Protein AF-A0A7X8K183-F1 (afdb_monomer_lite)

pLDDT: mean 85.62, std 15.06, range [33.28, 98.25]

Sequence (118 aa):
MAFSSNRIFYNRFGPGIIGTLVPFWEEILKTGLAWLLKGSIVGSHGVFGAVEFLWDLFQPGKGHLKPALAGFLSHLLLGILTQWIYQITGLLPGAILAAGIVHACWNWLMLSRGEQYS

Secondary structure (DSSP, 8-state):
--HHHHHHHHHHHHHHIIIIIHHHHHHHHHHHHHHHTT--HHHHHHHHHHHHHHHHHT-TTT--HHHHHHHHHHHHHHHHHHHHHHHHH--HHHHHHHHHHHHHHHHHHHHHHHGGG-

Foldseek 3Di:
DQLVVLVVVCVVPNPVCSLAVVLLVVLCCLLVVCVVVVHQSLVSLLVVLVVSLVVQQPPPPRHDNVVSVVSNVLSSVLSVQLVVCCVVPVDNVVSSVVSSVVSSVVSVVSVVVVVVVD

Radius of gyration: 14.11 Å; chains: 1; bounding box: 36×26×38 Å

Structure (mmCIF, N/CA/C/O backbone):
data_AF-A0A7X8K183-F1
#
_entry.id   AF-A0A7X8K183-F1
#
loop_
_atom_site.group_PDB
_atom_site.id
_atom_site.type_symbol
_atom_site.label_atom_id
_atom_site.label_alt_id
_atom_site.label_comp_id
_atom_site.label_asym_id
_atom_site.label_entity_id
_atom_site.label_seq_id
_atom_site.pdbx_PDB_ins_code
_atom_site.Cartn_x
_atom_site.Cartn_y
_atom_site.Cartn_z
_atom_site.occupancy
_atom_site.B_iso_or_equiv
_atom_site.auth_seq_id
_atom_site.auth_comp_id
_atom_site.auth_asym_id
_atom_site.auth_atom_id
_atom_site.pdbx_PDB_model_num
ATOM 1 N N . MET A 1 1 ? 2.754 -1.920 -5.423 1.00 57.53 1 MET A N 1
ATOM 2 C CA . MET A 1 1 ? 4.067 -1.757 -6.091 1.00 57.53 1 MET A CA 1
ATOM 3 C C . MET A 1 1 ? 4.369 -2.921 -7.034 1.00 57.53 1 MET A C 1
ATOM 5 O O . MET A 1 1 ? 5.069 -3.862 -6.663 1.00 57.53 1 MET A O 1
ATOM 9 N N . ALA A 1 2 ? 3.948 -2.798 -8.285 1.00 55.59 2 ALA A N 1
ATOM 10 C CA . ALA A 1 2 ? 4.543 -3.546 -9.382 1.00 55.59 2 ALA A CA 1
ATOM 11 C C . ALA A 1 2 ? 5.542 -2.629 -10.094 1.00 55.59 2 ALA A C 1
ATOM 13 O O . ALA A 1 2 ? 5.156 -1.622 -10.700 1.00 55.59 2 ALA A O 1
ATOM 14 N N . PHE A 1 3 ? 6.831 -2.960 -10.009 1.00 56.56 3 PHE A N 1
ATOM 15 C CA . PHE A 1 3 ? 7.927 -2.218 -10.644 1.00 56.56 3 PHE A CA 1
ATOM 16 C C . PHE A 1 3 ? 7.679 -2.066 -12.153 1.00 56.56 3 PHE A C 1
ATOM 18 O O . PHE A 1 3 ? 7.919 -1.023 -12.766 1.00 56.56 3 PHE A O 1
ATOM 25 N N . SER A 1 4 ? 7.100 -3.108 -12.735 1.00 47.31 4 SER A N 1
ATOM 26 C CA . SER A 1 4 ? 6.800 -3.232 -14.150 1.00 47.31 4 SER A CA 1
ATOM 27 C C . SER A 1 4 ? 5.510 -2.527 -14.566 1.00 47.31 4 SER A C 1
ATOM 29 O O . SER A 1 4 ? 5.465 -1.890 -15.623 1.00 47.31 4 SER A O 1
ATOM 31 N N . SER A 1 5 ? 4.464 -2.602 -13.740 1.00 50.47 5 SER A N 1
ATOM 32 C CA . SER A 1 5 ? 3.189 -1.920 -14.003 1.00 50.47 5 SER A CA 1
ATOM 33 C C . SER A 1 5 ? 3.345 -0.413 -13.868 1.00 50.47 5 SER A C 1
ATOM 35 O O . SER A 1 5 ? 2.880 0.326 -14.738 1.00 50.47 5 SER A O 1
ATOM 37 N N . ASN A 1 6 ? 4.099 0.043 -12.862 1.00 60.94 6 ASN A N 1
ATOM 38 C CA . ASN A 1 6 ? 4.433 1.451 -12.695 1.00 60.94 6 ASN A CA 1
ATOM 39 C C . ASN A 1 6 ? 5.050 2.036 -13.962 1.00 60.94 6 ASN A C 1
ATOM 41 O O . ASN A 1 6 ? 4.680 3.139 -14.320 1.00 60.94 6 ASN A O 1
ATOM 45 N N . ARG A 1 7 ? 5.898 1.307 -14.701 1.00 60.19 7 ARG A N 1
ATOM 46 C CA . ARG A 1 7 ? 6.489 1.802 -15.958 1.00 60.19 7 ARG A CA 1
ATOM 47 C C . ARG A 1 7 ? 5.473 1.965 -17.095 1.00 60.19 7 ARG A C 1
ATOM 49 O O . ARG A 1 7 ? 5.540 2.945 -17.834 1.00 60.19 7 ARG A O 1
ATOM 56 N N . ILE A 1 8 ? 4.536 1.027 -17.246 1.00 61.38 8 ILE A N 1
ATOM 57 C CA . ILE A 1 8 ? 3.478 1.114 -18.271 1.00 61.38 8 ILE A CA 1
ATOM 58 C C . ILE A 1 8 ? 2.555 2.298 -17.967 1.00 61.38 8 ILE A C 1
ATOM 60 O O . ILE A 1 8 ? 2.226 3.082 -18.857 1.00 61.38 8 ILE A O 1
ATOM 64 N N . PHE A 1 9 ? 2.172 2.453 -16.700 1.00 60.69 9 PHE A N 1
ATOM 65 C CA . PHE A 1 9 ? 1.302 3.538 -16.264 1.00 60.69 9 PHE A CA 1
ATOM 66 C C . PHE A 1 9 ? 2.034 4.891 -16.159 1.00 60.69 9 PHE A C 1
ATOM 68 O O . PHE A 1 9 ? 1.417 5.920 -16.428 1.00 60.69 9 PHE A O 1
ATOM 75 N N . TYR A 1 10 ? 3.344 4.911 -15.889 1.00 64.31 10 TYR A N 1
ATOM 76 C CA . TYR A 1 10 ? 4.193 6.113 -15.869 1.00 64.31 10 TYR A CA 1
ATOM 77 C C . TYR A 1 10 ? 4.136 6.848 -17.206 1.00 64.31 10 TYR A C 1
ATOM 79 O O . TYR A 1 10 ? 3.886 8.049 -17.236 1.00 64.31 10 TYR A O 1
ATOM 87 N N . ASN A 1 11 ? 4.257 6.117 -18.317 1.00 64.94 11 ASN A N 1
ATOM 88 C CA . ASN A 1 11 ? 4.211 6.702 -19.660 1.00 64.94 11 ASN A CA 1
ATOM 89 C C . ASN A 1 11 ? 2.837 7.289 -20.024 1.00 64.94 11 ASN A C 1
ATOM 91 O O . ASN A 1 11 ? 2.739 8.060 -20.975 1.00 64.94 11 ASN A O 1
ATOM 95 N N . ARG A 1 12 ? 1.774 6.914 -19.301 1.00 70.44 12 ARG A N 1
ATOM 96 C CA . ARG A 1 12 ? 0.393 7.312 -19.606 1.00 70.44 12 ARG A CA 1
ATOM 97 C C . ARG A 1 12 ? -0.177 8.355 -18.644 1.00 70.44 12 ARG A C 1
ATOM 99 O O . ARG A 1 12 ? -0.985 9.171 -19.068 1.00 70.44 12 ARG A O 1
ATOM 106 N N . PHE A 1 13 ? 0.226 8.324 -17.376 1.00 73.75 13 PHE A N 1
ATOM 107 C CA . PHE A 1 13 ? -0.339 9.156 -16.305 1.00 73.75 13 PHE A CA 1
ATOM 108 C C . PHE A 1 13 ? 0.703 10.040 -15.600 1.00 73.75 13 PHE A C 1
ATOM 110 O O . PHE A 1 13 ? 0.338 10.911 -14.814 1.00 73.75 13 PHE A O 1
ATOM 117 N N . GLY A 1 14 ? 1.991 9.859 -15.900 1.00 75.88 14 GLY A N 1
ATOM 118 C CA . GLY A 1 14 ? 3.082 10.661 -15.359 1.00 75.88 14 GLY A CA 1
ATOM 119 C C . GLY A 1 14 ? 3.486 10.302 -13.918 1.00 75.88 14 GLY A C 1
ATOM 120 O O . GLY A 1 14 ? 2.708 9.710 -13.163 1.00 75.88 14 GLY A O 1
ATOM 121 N N . PRO A 1 15 ? 4.708 10.681 -13.502 1.00 74.00 15 PRO A N 1
ATOM 122 C CA . PRO A 1 15 ? 5.294 10.302 -12.212 1.00 74.00 15 PRO A CA 1
ATOM 123 C C . PRO A 1 15 ? 4.464 10.734 -11.000 1.00 74.00 15 PRO A C 1
ATOM 125 O O . PRO A 1 15 ? 4.376 9.989 -10.031 1.00 74.00 15 PRO A O 1
ATOM 128 N N . GLY A 1 16 ? 3.822 11.907 -11.050 1.00 75.88 16 GLY A N 1
ATOM 129 C CA . GLY A 1 16 ? 3.051 12.438 -9.921 1.00 75.88 16 GLY A CA 1
ATOM 130 C C . GLY A 1 16 ? 1.825 11.592 -9.557 1.00 75.88 16 GLY A C 1
ATOM 131 O O . GLY A 1 16 ? 1.555 11.366 -8.378 1.00 75.88 16 GLY A O 1
ATOM 132 N N . ILE A 1 17 ? 1.103 11.081 -10.560 1.00 79.12 17 ILE A N 1
ATOM 133 C CA . ILE A 1 17 ? -0.085 10.242 -10.339 1.00 79.12 17 ILE A CA 1
ATOM 134 C C . ILE A 1 17 ? 0.333 8.864 -9.824 1.00 79.12 17 ILE A C 1
ATOM 136 O O . ILE A 1 17 ? -0.258 8.364 -8.867 1.00 79.12 17 ILE A O 1
ATOM 140 N N . ILE A 1 18 ? 1.374 8.276 -10.420 1.00 78.75 18 ILE A N 1
ATOM 141 C CA . ILE A 1 18 ? 1.877 6.953 -10.031 1.00 78.75 18 ILE A CA 1
ATOM 142 C C . ILE A 1 18 ? 2.510 6.989 -8.643 1.00 78.75 18 ILE A C 1
ATOM 144 O O . ILE A 1 18 ? 2.233 6.123 -7.823 1.00 78.75 18 ILE A O 1
ATOM 148 N N . GLY A 1 19 ? 3.322 8.001 -8.346 1.00 79.62 19 GLY A N 1
ATOM 149 C CA . GLY A 1 19 ? 3.993 8.141 -7.057 1.00 79.62 19 GLY A CA 1
ATOM 150 C C . GLY A 1 19 ? 3.036 8.399 -5.893 1.00 79.62 19 GLY A C 1
ATOM 151 O O . GLY A 1 19 ? 3.325 7.979 -4.777 1.00 79.62 19 GLY A O 1
ATOM 152 N N . THR A 1 20 ? 1.894 9.048 -6.146 1.00 81.75 20 THR A N 1
ATOM 153 C CA . THR A 1 20 ? 1.026 9.552 -5.073 1.00 81.75 20 THR A CA 1
ATOM 154 C C . THR A 1 20 ? -0.380 8.961 -5.111 1.00 81.75 20 THR A C 1
ATOM 156 O O . THR A 1 20 ? -0.780 8.306 -4.157 1.00 81.75 20 THR A O 1
ATOM 159 N N . LEU A 1 21 ? -1.148 9.157 -6.187 1.00 86.94 21 LEU A N 1
ATOM 160 C CA . LEU A 1 21 ? -2.579 8.812 -6.207 1.00 86.94 21 LE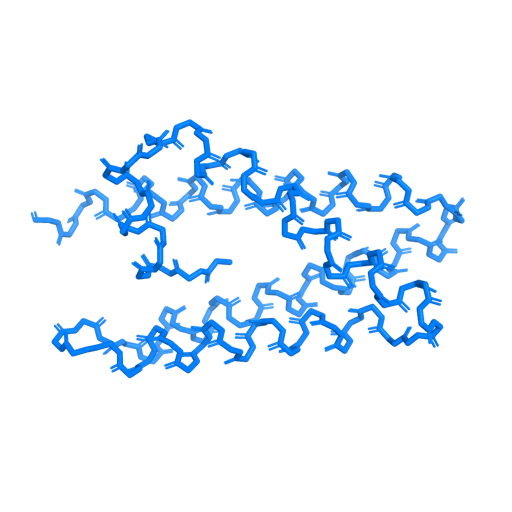U A CA 1
ATOM 161 C C . LEU A 1 21 ? -2.843 7.308 -6.323 1.00 86.94 21 LEU A C 1
ATOM 163 O O . LEU A 1 21 ? -3.768 6.805 -5.687 1.00 86.94 21 LEU A O 1
ATOM 167 N N . VAL A 1 22 ? -2.048 6.590 -7.121 1.00 87.75 22 VAL A N 1
ATOM 168 C CA . VAL A 1 22 ? -2.202 5.136 -7.300 1.00 87.75 22 VAL A CA 1
ATOM 169 C C . VAL A 1 22 ? -2.050 4.377 -5.973 1.00 87.75 22 VAL A C 1
ATOM 171 O O . VAL A 1 22 ? -2.959 3.610 -5.657 1.00 87.75 22 VAL A O 1
ATOM 174 N N . PRO A 1 23 ? -1.013 4.632 -5.146 1.00 90.38 23 PRO A N 1
ATOM 175 C CA . PRO A 1 23 ? -0.885 4.034 -3.819 1.00 90.38 23 PRO A CA 1
ATOM 176 C C . PRO A 1 23 ? -2.133 4.182 -2.943 1.00 90.38 23 PRO A C 1
ATOM 178 O O . PRO A 1 23 ? -2.575 3.205 -2.350 1.00 90.38 23 PRO A O 1
ATOM 181 N N . PHE A 1 24 ? -2.766 5.360 -2.899 1.00 92.62 24 PHE A N 1
ATOM 182 C CA . PHE A 1 24 ? -3.988 5.538 -2.103 1.00 92.62 24 PHE A CA 1
ATOM 183 C C . PHE A 1 24 ? -5.154 4.696 -2.618 1.00 92.62 24 PHE A C 1
ATOM 185 O O . PHE A 1 24 ? -5.839 4.057 -1.821 1.00 92.62 24 PHE A O 1
ATOM 192 N N . TRP A 1 25 ? -5.372 4.656 -3.934 1.00 93.12 25 TRP A N 1
ATOM 193 C CA . TRP A 1 25 ? -6.408 3.802 -4.523 1.00 93.12 25 TRP A CA 1
ATOM 194 C C . TRP A 1 25 ? -6.167 2.326 -4.232 1.00 93.12 25 TRP A C 1
ATOM 196 O O . TRP A 1 25 ? -7.088 1.591 -3.880 1.00 93.12 25 TRP A O 1
ATOM 206 N N . GLU A 1 26 ? -4.915 1.909 -4.335 1.00 93.31 26 GLU A N 1
ATOM 207 C CA . GLU A 1 26 ? -4.468 0.575 -3.991 1.00 93.31 26 GLU A CA 1
ATOM 208 C C . GLU A 1 26 ? -4.770 0.215 -2.527 1.00 93.31 26 GLU A C 1
ATOM 210 O O . GLU A 1 26 ? -5.288 -0.870 -2.264 1.00 93.31 26 GLU A O 1
ATOM 215 N N . GLU A 1 27 ? -4.481 1.104 -1.575 1.00 96.25 27 GLU A N 1
ATOM 216 C CA . GLU A 1 27 ? -4.760 0.871 -0.151 1.00 96.25 27 GLU A CA 1
ATOM 217 C C . GLU A 1 27 ? -6.262 0.869 0.163 1.00 96.25 27 GLU A C 1
ATOM 219 O O . GLU A 1 27 ? -6.728 0.028 0.939 1.00 96.25 27 GLU A O 1
ATOM 224 N N . ILE A 1 28 ? -7.037 1.749 -0.484 1.00 96.69 28 ILE A N 1
ATOM 225 C CA . ILE A 1 28 ? -8.503 1.771 -0.389 1.00 96.69 28 ILE A CA 1
ATOM 226 C C . ILE A 1 28 ? -9.086 0.439 -0.862 1.00 96.69 28 ILE A C 1
ATOM 228 O O . ILE A 1 28 ? -9.943 -0.121 -0.183 1.00 96.69 28 ILE A O 1
ATOM 232 N N . LEU A 1 29 ? -8.628 -0.089 -2.000 1.00 95.94 29 LEU A N 1
ATOM 233 C CA . LEU A 1 29 ? -9.136 -1.351 -2.538 1.00 95.94 29 LEU A CA 1
ATOM 234 C C . LEU A 1 29 ? -8.761 -2.533 -1.643 1.00 95.94 29 LEU A C 1
ATOM 236 O O . LEU A 1 29 ? -9.645 -3.290 -1.247 1.00 95.94 29 LEU A O 1
ATOM 240 N N . LYS A 1 30 ? -7.484 -2.677 -1.268 1.00 95.31 30 LYS A N 1
ATOM 241 C CA . LYS A 1 30 ? -7.025 -3.792 -0.422 1.00 95.31 30 LYS A CA 1
ATOM 242 C C . LYS A 1 30 ? -7.755 -3.817 0.917 1.00 95.31 30 LYS A C 1
ATOM 244 O O . LYS A 1 30 ? -8.318 -4.846 1.302 1.00 95.31 30 LYS A O 1
ATOM 249 N N . THR A 1 31 ? -7.759 -2.677 1.602 1.00 96.62 31 THR A N 1
ATOM 250 C CA . THR A 1 31 ? -8.296 -2.545 2.958 1.00 96.62 31 THR A CA 1
ATOM 251 C C . THR A 1 31 ? -9.816 -2.502 2.946 1.00 96.62 31 THR A C 1
ATOM 253 O O . THR A 1 31 ? -10.458 -3.186 3.739 1.00 96.62 31 THR A O 1
ATOM 256 N N . GLY A 1 32 ? -10.406 -1.733 2.030 1.00 95.19 32 GLY A N 1
ATOM 257 C CA . GLY A 1 32 ? -11.851 -1.579 1.907 1.00 95.19 32 GLY A CA 1
ATOM 258 C C . GLY A 1 32 ? -12.543 -2.884 1.532 1.00 95.19 32 GLY A C 1
ATOM 259 O O . GLY A 1 32 ? -13.535 -3.234 2.166 1.00 95.19 32 GLY A O 1
ATOM 260 N N . LEU A 1 33 ? -11.998 -3.652 0.578 1.00 93.94 33 LEU A N 1
ATOM 261 C CA . LEU A 1 33 ? -12.543 -4.969 0.230 1.00 93.94 33 LEU A CA 1
ATOM 262 C C . LEU A 1 33 ? -12.404 -5.959 1.388 1.00 93.94 33 LEU A C 1
ATOM 264 O O . LEU A 1 33 ? -13.366 -6.657 1.703 1.00 93.94 33 LEU A O 1
ATOM 268 N N . ALA A 1 34 ? -11.243 -5.994 2.053 1.00 96.75 34 ALA A N 1
ATOM 269 C CA . ALA A 1 34 ? -11.046 -6.849 3.222 1.00 96.75 34 ALA A CA 1
ATOM 270 C C . ALA A 1 34 ? -12.057 -6.522 4.326 1.00 96.75 34 ALA A C 1
ATOM 272 O O . ALA A 1 34 ? -12.711 -7.418 4.850 1.00 96.75 34 ALA A O 1
ATOM 273 N N . TRP A 1 35 ? -12.229 -5.240 4.641 1.00 96.44 35 TRP A N 1
ATOM 274 C CA . TRP A 1 35 ? -13.145 -4.790 5.680 1.00 96.44 35 TRP A CA 1
ATOM 275 C C . TRP A 1 35 ? -14.613 -5.066 5.326 1.00 96.44 35 TRP A C 1
ATOM 277 O O . TRP A 1 35 ? -15.340 -5.635 6.140 1.00 96.44 35 TRP A O 1
ATOM 287 N N . LEU A 1 36 ? -15.036 -4.743 4.098 1.00 96.50 36 LEU A N 1
ATOM 288 C CA . LEU A 1 36 ? -16.409 -4.954 3.624 1.00 96.50 36 LEU A CA 1
ATOM 289 C C . LEU A 1 36 ? -16.804 -6.437 3.650 1.00 96.50 36 LEU A C 1
AT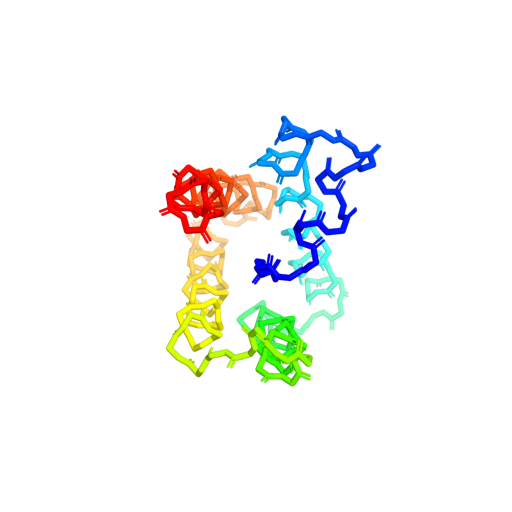OM 291 O O . LEU A 1 36 ? -17.921 -6.779 4.034 1.00 96.50 36 LEU A O 1
ATOM 295 N N . LEU A 1 37 ? -15.874 -7.318 3.276 1.00 96.56 37 LEU A N 1
ATOM 296 C CA . LEU A 1 37 ? -16.081 -8.766 3.253 1.00 96.56 37 LEU A CA 1
ATOM 297 C C . LEU A 1 37 ? -15.794 -9.440 4.604 1.00 96.56 37 LEU A C 1
ATOM 299 O O . LEU A 1 37 ? -15.844 -10.666 4.687 1.00 96.56 37 LEU A O 1
ATOM 303 N N . LYS A 1 38 ? -15.486 -8.667 5.658 1.00 95.94 38 LYS A N 1
ATOM 304 C CA . LYS A 1 38 ? -15.056 -9.172 6.977 1.00 95.94 38 LYS A CA 1
ATOM 305 C C . LYS A 1 38 ? -13.876 -10.157 6.886 1.00 95.94 38 LYS A C 1
ATOM 307 O O . LYS A 1 38 ? -13.772 -11.098 7.670 1.00 95.94 38 LYS A O 1
ATOM 312 N N . GLY A 1 39 ? -13.010 -9.954 5.900 1.00 95.69 39 GLY A N 1
ATOM 313 C CA . GLY A 1 39 ? -11.804 -10.730 5.658 1.00 95.69 39 GLY A CA 1
ATOM 314 C C . GLY A 1 39 ? -10.581 -10.186 6.398 1.00 95.69 39 GLY A C 1
ATOM 315 O O . GLY A 1 39 ? -10.641 -9.218 7.155 1.00 95.69 39 GLY A O 1
ATOM 316 N N . SER A 1 40 ? -9.434 -10.817 6.151 1.00 97.25 40 SER A N 1
ATOM 317 C CA . SER A 1 40 ? -8.149 -10.396 6.716 1.00 97.25 40 SER A CA 1
ATOM 318 C C . SER A 1 40 ? -7.552 -9.236 5.916 1.00 97.25 40 SER A C 1
ATOM 320 O O . SER A 1 40 ? -7.280 -9.396 4.724 1.00 97.25 40 SER A O 1
ATOM 322 N N . ILE A 1 41 ? -7.290 -8.094 6.568 1.00 96.94 41 ILE A N 1
ATOM 323 C CA . ILE A 1 41 ? -6.583 -6.952 5.953 1.00 96.94 41 ILE A CA 1
ATOM 324 C C . ILE A 1 41 ? -5.191 -7.400 5.492 1.00 96.94 41 ILE A C 1
ATOM 326 O O . ILE A 1 41 ? -4.846 -7.246 4.323 1.00 96.94 41 ILE A O 1
ATOM 330 N N . VAL A 1 42 ? -4.428 -8.060 6.369 1.00 97.75 42 VAL A N 1
ATOM 331 C CA . VAL A 1 42 ? -3.097 -8.596 6.032 1.00 97.75 42 VAL A CA 1
ATOM 332 C C . VAL A 1 42 ? -3.181 -9.608 4.885 1.00 97.75 42 VAL A C 1
ATOM 334 O O . VAL A 1 42 ? -2.358 -9.579 3.974 1.00 97.75 42 VAL A O 1
ATOM 337 N N . GLY A 1 43 ? -4.198 -10.476 4.892 1.00 96.81 43 GLY A N 1
ATOM 338 C CA . GLY A 1 43 ? -4.416 -11.464 3.834 1.00 96.81 43 GLY A CA 1
ATOM 339 C C . GLY A 1 43 ? -4.695 -10.823 2.474 1.00 96.81 43 GLY A C 1
ATOM 340 O O . GLY A 1 43 ? -4.097 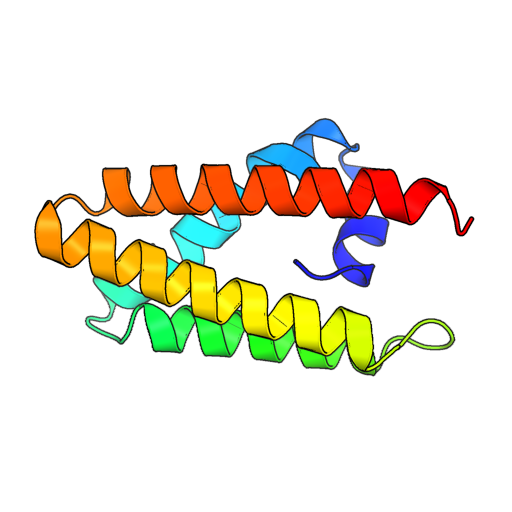-11.224 1.480 1.00 96.81 43 GLY A O 1
ATOM 341 N N . SER A 1 44 ? -5.539 -9.789 2.433 1.00 97.44 44 SER A N 1
ATOM 342 C CA . SER A 1 44 ? -5.824 -9.019 1.214 1.00 97.44 44 SER A CA 1
ATOM 343 C C . SER A 1 44 ? -4.557 -8.379 0.645 1.00 97.44 44 SER A C 1
ATOM 345 O O . SER A 1 44 ? -4.260 -8.522 -0.541 1.00 97.44 44 SER A O 1
ATOM 347 N N . HIS A 1 45 ? -3.736 -7.769 1.505 1.00 96.62 45 HIS A N 1
ATOM 348 C CA . HIS A 1 45 ? -2.440 -7.232 1.093 1.00 96.62 45 HIS A CA 1
ATOM 349 C C . HIS A 1 45 ? -1.486 -8.315 0.58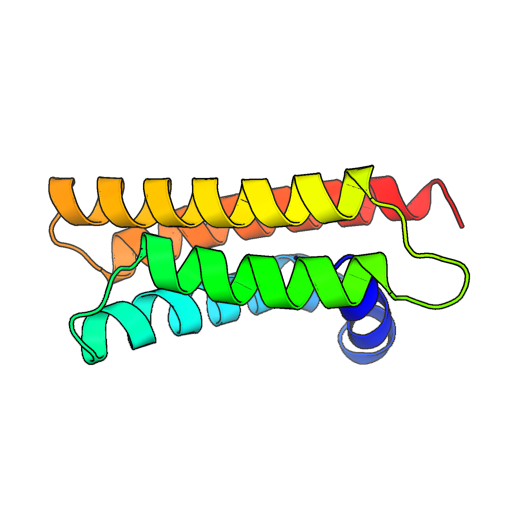9 1.00 96.62 45 HIS A C 1
ATOM 351 O O . HIS A 1 45 ? -0.797 -8.104 -0.405 1.0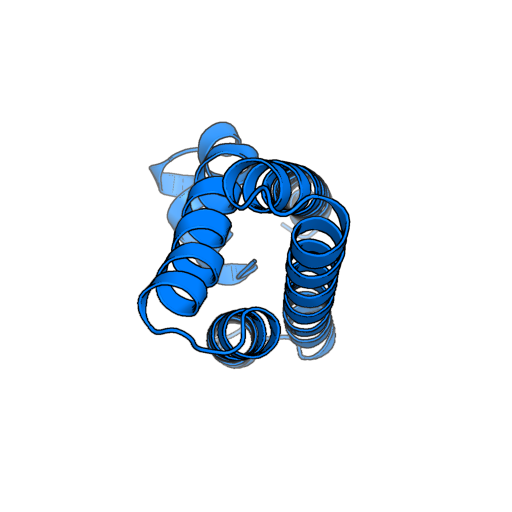0 96.62 45 HIS A O 1
ATOM 357 N N . GLY A 1 46 ? -1.483 -9.489 1.223 1.00 96.38 46 GLY A N 1
ATOM 358 C CA . GLY A 1 46 ? -0.732 -10.648 0.752 1.00 96.38 46 GLY A CA 1
ATOM 359 C C . GLY A 1 46 ? -1.156 -11.090 -0.650 1.00 96.38 46 GLY A C 1
ATOM 360 O O . GLY A 1 46 ? -0.296 -11.327 -1.490 1.00 96.38 46 GLY A O 1
ATOM 361 N N . VAL A 1 47 ? -2.458 -11.141 -0.946 1.00 95.94 47 VAL A N 1
ATOM 362 C CA . VAL A 1 47 ? -2.956 -11.497 -2.288 1.00 95.94 47 VAL A CA 1
ATOM 363 C C . VAL A 1 47 ? -2.514 -10.472 -3.330 1.00 95.94 47 VAL A C 1
ATOM 365 O O . VAL A 1 47 ? -1.958 -10.857 -4.357 1.00 95.94 47 VAL A O 1
ATOM 368 N N . PHE A 1 48 ? -2.698 -9.177 -3.065 1.00 93.62 48 PHE A N 1
ATOM 369 C CA . PHE A 1 48 ? -2.256 -8.125 -3.988 1.00 93.62 48 PHE A CA 1
ATOM 370 C C . PHE A 1 48 ? -0.741 -8.159 -4.203 1.00 93.62 48 PHE A C 1
ATOM 372 O O . PHE A 1 48 ? -0.280 -8.138 -5.343 1.00 93.62 48 PHE A O 1
ATOM 379 N N . GLY A 1 49 ? 0.031 -8.286 -3.122 1.00 93.25 49 GLY A N 1
ATOM 380 C CA . GLY A 1 49 ? 1.478 -8.412 -3.208 1.00 93.25 49 GLY A CA 1
ATOM 381 C C . GLY A 1 49 ? 1.912 -9.654 -3.982 1.00 93.25 49 GLY A C 1
ATOM 382 O O . GLY A 1 49 ? 2.893 -9.590 -4.713 1.00 93.25 49 GLY A O 1
ATOM 383 N N . ALA A 1 50 ? 1.211 -10.783 -3.842 1.00 94.94 50 ALA A N 1
ATOM 384 C CA . ALA A 1 50 ? 1.531 -12.011 -4.565 1.00 94.94 50 ALA A CA 1
ATOM 385 C C . ALA A 1 50 ? 1.255 -11.868 -6.068 1.00 94.94 50 ALA A C 1
ATOM 387 O O . ALA A 1 50 ? 2.064 -12.305 -6.882 1.00 94.94 50 ALA A O 1
ATOM 388 N N . VAL A 1 51 ? 0.149 -11.217 -6.446 1.00 93.00 51 VAL A N 1
ATOM 389 C CA . VAL A 1 51 ? -0.150 -10.914 -7.854 1.00 93.00 51 VAL A CA 1
ATOM 390 C C . VAL A 1 51 ? 0.953 -10.048 -8.463 1.00 93.00 51 VAL A C 1
ATOM 392 O O . VAL A 1 51 ? 1.466 -10.378 -9.531 1.00 93.00 51 VAL A O 1
ATOM 395 N N . GLU A 1 52 ? 1.364 -8.982 -7.775 1.00 88.81 52 GLU A N 1
ATOM 396 C CA . GLU A 1 52 ? 2.442 -8.111 -8.256 1.00 88.81 52 GLU A CA 1
ATOM 397 C C . GLU A 1 52 ? 3.806 -8.806 -8.263 1.00 88.81 52 GLU A C 1
ATOM 399 O O . GLU A 1 52 ? 4.564 -8.644 -9.213 1.00 88.81 52 GLU A O 1
ATOM 404 N N . PHE A 1 53 ? 4.098 -9.640 -7.263 1.00 91.12 53 PHE A N 1
ATOM 405 C CA . PHE A 1 53 ? 5.301 -10.468 -7.228 1.00 91.12 53 PHE A CA 1
ATOM 406 C C . PHE A 1 53 ? 5.408 -11.358 -8.464 1.00 91.12 53 PHE A C 1
ATOM 408 O O . PHE A 1 53 ? 6.455 -11.388 -9.105 1.00 91.12 53 PHE A O 1
ATOM 415 N N . LEU A 1 54 ? 4.334 -12.076 -8.809 1.00 91.69 54 LEU A N 1
ATOM 416 C CA . LEU A 1 54 ? 4.318 -12.952 -9.980 1.00 91.69 54 LEU A CA 1
ATOM 417 C C . LEU A 1 54 ? 4.448 -12.132 -11.267 1.00 91.69 54 LEU A C 1
ATOM 419 O O . LEU A 1 54 ? 5.207 -12.509 -12.158 1.00 91.69 54 LEU A O 1
ATOM 423 N N . TRP A 1 55 ? 3.753 -10.998 -11.351 1.00 87.12 55 TRP A N 1
ATOM 424 C CA . TRP A 1 55 ? 3.832 -10.102 -12.500 1.00 87.12 55 TRP A CA 1
ATOM 425 C C . TRP A 1 55 ? 5.252 -9.571 -12.736 1.00 87.12 55 TRP A C 1
ATOM 427 O O . TRP A 1 55 ? 5.769 -9.664 -13.850 1.00 87.12 55 TRP A O 1
ATOM 437 N N . ASP A 1 56 ? 5.900 -9.064 -11.687 1.00 85.94 56 ASP A N 1
ATOM 438 C CA . ASP A 1 56 ? 7.260 -8.536 -11.758 1.00 85.94 56 ASP A CA 1
ATOM 439 C C . ASP A 1 56 ? 8.281 -9.660 -12.001 1.00 85.94 56 ASP A C 1
ATOM 441 O O . ASP A 1 56 ? 9.218 -9.481 -12.776 1.00 85.94 56 ASP A O 1
ATOM 445 N N . LEU A 1 57 ? 8.104 -10.842 -11.395 1.00 87.50 57 LEU A N 1
ATOM 446 C CA . LEU A 1 57 ? 9.017 -11.978 -11.557 1.00 87.50 57 LEU A CA 1
ATOM 447 C C . LEU A 1 57 ? 8.999 -12.551 -12.979 1.00 87.50 57 LEU A C 1
ATOM 449 O O . LEU A 1 57 ? 10.055 -12.888 -13.512 1.00 87.50 57 LEU A O 1
ATOM 453 N N . PHE A 1 58 ? 7.819 -12.665 -13.592 1.00 87.81 58 PHE A N 1
ATOM 454 C CA . PHE A 1 58 ? 7.661 -13.254 -14.924 1.00 87.81 58 PHE A CA 1
ATOM 455 C C . PHE A 1 58 ? 7.738 -12.233 -16.060 1.00 87.81 58 PHE A C 1
ATOM 457 O O . PHE A 1 58 ? 7.486 -12.586 -17.215 1.00 87.81 58 PHE A O 1
ATOM 464 N N . GLN A 1 59 ? 8.113 -10.981 -15.780 1.00 81.81 59 GLN A N 1
ATOM 465 C CA . GLN A 1 59 ? 8.245 -9.990 -16.837 1.00 81.81 59 GLN A CA 1
ATOM 466 C C . GLN A 1 59 ? 9.395 -10.351 -17.806 1.00 81.81 59 GLN A C 1
ATOM 468 O O . GLN A 1 59 ? 10.557 -10.430 -17.385 1.00 81.81 59 GLN A O 1
ATOM 473 N N . PRO A 1 60 ? 9.120 -10.493 -19.120 1.00 78.88 60 PRO A N 1
ATOM 474 C CA . PRO A 1 60 ? 10.140 -10.856 -20.099 1.00 78.88 60 PRO A CA 1
ATOM 475 C C . PRO A 1 60 ? 11.326 -9.881 -20.108 1.00 78.88 60 PRO A C 1
ATOM 477 O O . PRO A 1 60 ? 11.155 -8.672 -20.280 1.00 78.88 60 PRO A O 1
ATOM 480 N N . GLY A 1 61 ? 12.535 -10.416 -19.912 1.00 74.81 61 GLY A N 1
ATOM 481 C CA . GLY A 1 61 ? 13.800 -9.672 -19.986 1.00 74.81 61 GLY A CA 1
ATOM 482 C C . GLY A 1 61 ? 14.065 -8.673 -18.852 1.00 74.81 61 GLY A C 1
ATOM 483 O O . GLY A 1 61 ? 15.068 -7.968 -18.914 1.00 74.81 61 GLY A O 1
ATOM 484 N N . LYS A 1 62 ? 13.181 -8.576 -17.847 1.00 74.00 62 LYS A N 1
ATOM 485 C CA . LYS A 1 62 ? 13.287 -7.609 -16.730 1.00 74.00 62 LYS A CA 1
ATOM 486 C C . LYS A 1 62 ? 12.905 -8.186 -15.364 1.00 74.00 62 LYS A C 1
ATOM 488 O O . LYS A 1 62 ? 13.004 -7.480 -14.363 1.00 74.00 62 LYS A O 1
ATOM 493 N N . GLY A 1 63 ? 12.452 -9.438 -15.313 1.00 78.00 63 GLY A N 1
ATOM 494 C CA . GLY A 1 63 ? 12.056 -10.086 -14.072 1.00 78.00 63 GLY A CA 1
ATOM 495 C C . GLY A 1 63 ? 13.245 -10.417 -13.177 1.00 78.00 63 GLY A C 1
ATOM 496 O O . GLY A 1 63 ? 14.172 -11.120 -13.577 1.00 78.00 63 GLY A O 1
ATOM 497 N N . HIS A 1 64 ? 13.208 -9.923 -11.939 1.00 81.94 64 HIS A N 1
ATOM 498 C CA . HIS A 1 64 ? 14.232 -10.185 -10.933 1.00 81.94 64 HIS A CA 1
ATOM 499 C C . HIS A 1 64 ? 13.585 -10.559 -9.596 1.00 81.94 64 HIS A C 1
ATOM 501 O O . HIS A 1 64 ? 12.767 -9.819 -9.053 1.00 81.94 64 HIS A O 1
ATOM 507 N N . LEU A 1 65 ? 14.021 -11.681 -9.014 1.00 86.12 65 LEU A N 1
ATOM 508 C CA . LEU A 1 65 ? 13.452 -12.207 -7.769 1.00 86.12 65 LEU A CA 1
ATOM 509 C C . LEU A 1 65 ? 13.598 -11.248 -6.581 1.00 86.12 65 LEU A C 1
ATOM 511 O O . LEU A 1 65 ? 12.672 -11.106 -5.792 1.00 86.12 65 LEU A O 1
ATOM 515 N N . LYS A 1 66 ? 14.752 -10.585 -6.442 1.00 86.44 66 LYS A N 1
ATOM 516 C CA . LYS A 1 66 ? 15.030 -9.683 -5.311 1.00 86.44 66 LYS A CA 1
ATOM 517 C C . LYS A 1 66 ? 14.051 -8.498 -5.230 1.00 86.44 66 LYS A C 1
ATOM 519 O O . LYS A 1 66 ? 13.429 -8.352 -4.181 1.00 86.44 66 LYS A O 1
ATOM 524 N N . PRO A 1 67 ? 13.889 -7.659 -6.275 1.00 83.62 67 PRO A N 1
ATOM 525 C CA . PRO A 1 67 ? 12.931 -6.556 -6.231 1.00 83.62 67 PRO A CA 1
ATOM 526 C C . PRO A 1 67 ? 11.480 -7.042 -6.162 1.00 83.62 67 PRO A C 1
ATOM 528 O O . PRO A 1 67 ? 10.704 -6.446 -5.423 1.00 83.62 67 PRO A O 1
ATOM 531 N N . ALA A 1 68 ? 11.133 -8.154 -6.825 1.00 87.19 68 ALA A N 1
ATOM 532 C CA . ALA A 1 68 ? 9.799 -8.744 -6.706 1.00 87.19 68 ALA A CA 1
ATOM 533 C C . ALA A 1 68 ? 9.495 -9.143 -5.250 1.00 87.19 68 ALA A C 1
ATOM 535 O O . ALA A 1 68 ? 8.450 -8.791 -4.703 1.00 87.19 68 ALA A O 1
ATOM 536 N N . LEU A 1 69 ? 10.430 -9.829 -4.581 1.00 90.31 69 LEU A N 1
ATOM 537 C CA . LEU A 1 69 ? 10.278 -10.237 -3.184 1.00 90.31 69 LEU A CA 1
ATOM 538 C C . LEU A 1 69 ? 10.223 -9.031 -2.240 1.00 90.31 69 LEU A C 1
ATOM 540 O O . LEU A 1 69 ? 9.412 -9.019 -1.317 1.00 90.31 69 LEU A O 1
ATOM 544 N N . ALA A 1 70 ? 11.047 -8.007 -2.477 1.00 89.06 70 ALA A N 1
ATOM 545 C CA . ALA A 1 70 ? 10.979 -6.761 -1.718 1.00 89.06 70 ALA A CA 1
ATOM 546 C C . ALA A 1 70 ? 9.595 -6.106 -1.850 1.00 89.06 70 ALA A C 1
ATOM 548 O O . ALA A 1 70 ? 9.012 -5.734 -0.837 1.00 89.06 70 ALA A O 1
ATOM 549 N N . GLY A 1 71 ? 9.036 -6.048 -3.066 1.00 89.38 71 GLY A N 1
ATOM 550 C CA . GLY A 1 71 ? 7.675 -5.569 -3.313 1.00 89.38 71 GLY A CA 1
ATOM 551 C C . GLY A 1 71 ? 6.626 -6.356 -2.524 1.00 89.38 71 GLY A C 1
ATOM 552 O O . GLY A 1 71 ? 5.832 -5.759 -1.799 1.00 89.38 71 GLY A O 1
ATOM 553 N N . PHE A 1 72 ? 6.671 -7.691 -2.581 1.00 92.19 72 PHE A N 1
ATOM 554 C CA . PHE A 1 72 ? 5.766 -8.559 -1.817 1.00 92.19 72 PHE A CA 1
ATOM 555 C C . PHE A 1 72 ? 5.824 -8.299 -0.307 1.00 92.19 72 PHE A C 1
ATOM 557 O O . PHE A 1 72 ? 4.792 -8.103 0.338 1.00 92.19 72 PHE A O 1
ATOM 564 N N . LEU A 1 73 ? 7.034 -8.266 0.259 1.00 94.19 73 LEU A N 1
ATOM 565 C CA . LEU A 1 73 ? 7.232 -8.032 1.688 1.00 94.19 73 LEU A CA 1
ATOM 566 C C . LEU A 1 73 ? 6.747 -6.641 2.103 1.00 94.19 73 LEU A C 1
ATOM 568 O O . LEU A 1 73 ? 6.136 -6.508 3.162 1.00 94.19 73 LEU A O 1
ATOM 572 N N . SER A 1 74 ? 6.946 -5.620 1.266 1.00 92.69 74 SER A N 1
ATOM 573 C CA . SER A 1 74 ? 6.402 -4.285 1.515 1.00 92.69 74 SER A CA 1
ATOM 574 C C . SER A 1 74 ? 4.876 -4.294 1.629 1.00 92.69 74 SER A C 1
ATOM 576 O O . SER A 1 74 ? 4.352 -3.640 2.526 1.00 92.69 74 SER A O 1
ATOM 578 N N . HIS A 1 75 ? 4.148 -5.066 0.811 1.00 94.44 75 HIS A N 1
ATOM 579 C CA . HIS A 1 75 ? 2.686 -5.182 0.958 1.00 94.44 75 HIS A CA 1
ATOM 580 C C . HIS A 1 75 ? 2.271 -5.837 2.258 1.00 94.44 75 HIS A C 1
ATOM 582 O O . HIS A 1 75 ? 1.348 -5.351 2.907 1.00 94.44 75 HIS A O 1
ATOM 588 N N . LEU A 1 76 ? 2.948 -6.916 2.655 1.00 96.44 76 LEU A N 1
ATOM 589 C CA . LEU A 1 76 ? 2.670 -7.566 3.934 1.00 96.44 76 LEU A CA 1
ATOM 590 C C . LEU A 1 76 ? 2.909 -6.603 5.101 1.00 96.44 76 LEU A C 1
ATOM 592 O O . LEU A 1 76 ? 2.067 -6.513 5.992 1.00 96.44 76 LEU A O 1
ATOM 596 N N . LEU A 1 77 ? 4.006 -5.840 5.068 1.00 96.81 77 LEU A N 1
ATOM 597 C CA . LEU A 1 77 ? 4.302 -4.817 6.073 1.00 96.81 77 LEU A CA 1
ATOM 598 C C . LEU A 1 77 ? 3.246 -3.708 6.094 1.00 96.81 77 LEU A C 1
ATOM 600 O O . LEU A 1 77 ? 2.805 -3.324 7.174 1.00 96.81 77 LEU A O 1
ATOM 604 N N . LEU A 1 78 ? 2.793 -3.235 4.928 1.00 96.75 78 LEU A N 1
ATOM 605 C CA . LEU A 1 78 ? 1.690 -2.276 4.832 1.00 96.75 78 LEU A CA 1
ATOM 606 C C . LEU A 1 78 ? 0.391 -2.861 5.396 1.00 96.75 78 LEU A C 1
ATOM 608 O O . LEU A 1 78 ? -0.297 -2.186 6.148 1.00 96.75 78 LEU A O 1
ATOM 612 N N . GLY A 1 79 ? 0.081 -4.129 5.117 1.00 97.38 79 GLY A N 1
ATOM 613 C CA . GLY A 1 79 ? -1.110 -4.793 5.650 1.00 97.38 79 GLY A CA 1
ATOM 614 C C . GLY A 1 79 ? -1.073 -4.922 7.170 1.00 97.38 79 GLY A C 1
ATOM 615 O O . GLY A 1 79 ? -2.076 -4.671 7.838 1.00 97.38 79 GLY A O 1
ATOM 616 N N . ILE A 1 80 ? 0.093 -5.266 7.727 1.00 98.19 80 ILE A N 1
ATOM 617 C CA . ILE A 1 80 ? 0.325 -5.301 9.177 1.00 98.19 80 ILE A CA 1
ATOM 618 C C . ILE A 1 80 ? 0.169 -3.900 9.772 1.00 98.19 80 ILE A C 1
ATOM 620 O O . ILE A 1 80 ? -0.524 -3.746 10.775 1.00 98.19 80 ILE A O 1
ATOM 624 N N . LEU A 1 81 ? 0.762 -2.879 9.146 1.00 97.94 81 LEU A N 1
ATOM 625 C CA . LEU A 1 81 ? 0.650 -1.486 9.575 1.00 97.94 81 LEU A CA 1
ATOM 626 C C . LEU A 1 81 ? -0.814 -1.025 9.596 1.00 97.94 81 LEU A C 1
ATOM 628 O O . LEU A 1 81 ? -1.275 -0.514 10.615 1.00 97.94 81 LEU A O 1
ATOM 632 N N . THR A 1 82 ? -1.560 -1.251 8.512 1.00 97.94 82 THR A N 1
ATOM 633 C CA . THR A 1 82 ? -2.985 -0.912 8.413 1.00 97.94 82 THR A CA 1
ATOM 634 C C . THR A 1 82 ? -3.792 -1.613 9.499 1.00 97.94 82 THR A C 1
ATOM 636 O O . THR A 1 82 ? -4.570 -0.973 10.206 1.00 97.94 82 THR A O 1
ATOM 639 N N . GLN A 1 83 ? -3.589 -2.923 9.671 1.00 98.19 83 GLN A N 1
ATOM 640 C CA . GLN A 1 83 ? -4.281 -3.718 10.684 1.00 98.19 83 GLN A CA 1
ATOM 641 C C . GLN A 1 83 ? -3.984 -3.210 12.102 1.00 98.19 83 GLN A C 1
ATOM 643 O O . GLN A 1 83 ? -4.904 -3.084 12.909 1.00 98.19 83 GLN A O 1
ATOM 648 N N . TRP A 1 84 ? -2.722 -2.898 12.396 1.00 98.25 84 TRP A N 1
ATOM 649 C CA . TRP A 1 84 ? -2.282 -2.404 13.697 1.00 98.25 84 TRP A CA 1
ATOM 650 C C . TRP A 1 84 ? -2.874 -1.027 14.020 1.00 98.25 84 TRP A C 1
ATOM 652 O O . TRP A 1 84 ? -3.459 -0.839 15.087 1.00 98.25 84 TRP A O 1
ATOM 662 N N . ILE A 1 85 ? -2.816 -0.084 13.074 1.00 97.94 85 ILE A N 1
ATOM 663 C CA . ILE A 1 85 ? -3.416 1.248 13.240 1.00 97.94 85 ILE A CA 1
ATOM 664 C C . ILE A 1 85 ? -4.932 1.134 13.417 1.00 97.94 85 ILE A C 1
ATOM 666 O O . ILE A 1 85 ? -5.501 1.792 14.292 1.00 97.94 85 ILE A O 1
ATOM 670 N N . TYR A 1 86 ? -5.596 0.284 12.630 1.00 97.81 86 TYR A N 1
ATOM 671 C CA . TYR A 1 86 ? -7.035 0.066 12.756 1.00 97.81 86 TYR A CA 1
ATOM 672 C C . TYR A 1 86 ? -7.411 -0.522 14.122 1.00 97.81 86 TYR A C 1
ATOM 674 O O . TYR A 1 86 ? -8.380 -0.073 14.724 1.00 97.81 86 TYR A O 1
ATOM 682 N N . GLN A 1 87 ? -6.630 -1.467 14.651 1.00 97.44 87 GLN A N 1
ATOM 683 C CA . GLN A 1 87 ? -6.876 -2.058 15.971 1.00 97.44 87 GLN A CA 1
ATOM 684 C C . GLN A 1 87 ? -6.731 -1.054 17.117 1.00 97.44 87 GLN A C 1
ATOM 686 O O . GLN A 1 87 ? -7.489 -1.128 18.078 1.00 97.44 87 GLN A O 1
ATOM 691 N N . ILE A 1 88 ? -5.782 -0.119 17.021 1.00 97.88 88 ILE A N 1
ATOM 692 C CA . ILE A 1 88 ? -5.561 0.896 18.062 1.00 97.88 88 ILE A CA 1
ATOM 693 C C . ILE A 1 88 ? -6.605 2.013 17.985 1.00 97.88 88 ILE A C 1
ATOM 695 O O . ILE A 1 88 ? -7.079 2.493 19.010 1.00 97.88 88 ILE A O 1
ATOM 699 N N . THR A 1 89 ? -6.941 2.460 16.775 1.00 97.50 89 THR A N 1
ATOM 700 C CA . THR A 1 89 ? -7.754 3.672 16.578 1.00 97.50 89 THR A CA 1
ATOM 701 C C . THR A 1 89 ? -9.234 3.387 16.345 1.00 97.50 89 THR A C 1
ATOM 703 O O . THR A 1 89 ? -10.063 4.261 16.573 1.00 97.50 89 THR A O 1
ATOM 706 N N . GLY A 1 90 ? -9.579 2.206 15.826 1.00 95.94 90 GLY A N 1
ATOM 707 C CA . GLY A 1 90 ? -10.908 1.895 15.293 1.00 95.94 90 GLY A CA 1
ATOM 708 C C . GLY A 1 90 ? -11.267 2.656 14.007 1.00 95.94 90 GLY A C 1
ATOM 709 O O . GLY A 1 90 ? -12.362 2.476 13.474 1.00 95.94 90 GLY A O 1
ATOM 710 N N . LEU A 1 91 ? -10.367 3.494 13.477 1.00 96.75 91 LEU A N 1
ATOM 711 C CA . LEU A 1 91 ? -10.636 4.395 12.357 1.00 96.75 91 LEU A CA 1
ATOM 712 C C . LEU A 1 91 ? -10.044 3.846 11.057 1.00 96.75 91 LEU A C 1
ATOM 714 O O . LEU A 1 91 ? -8.877 4.076 10.737 1.00 96.75 91 LEU A O 1
ATOM 718 N N . LEU A 1 92 ? -10.875 3.167 10.263 1.00 95.62 92 LEU A N 1
ATOM 719 C CA . LEU A 1 92 ? -10.463 2.611 8.970 1.00 95.62 92 LEU A CA 1
ATOM 720 C C . LEU A 1 92 ? -9.886 3.673 8.008 1.00 95.62 92 LEU A C 1
ATOM 722 O O . LEU A 1 92 ? -8.820 3.422 7.445 1.00 95.62 92 LEU A O 1
ATOM 726 N N . PRO A 1 93 ? -10.490 4.874 7.847 1.00 97.12 93 PRO A N 1
ATOM 727 C CA . PRO A 1 93 ? -9.922 5.899 6.969 1.00 97.12 93 PRO A CA 1
ATOM 728 C C . PRO A 1 93 ? -8.541 6.381 7.427 1.00 97.12 93 PRO A C 1
ATOM 730 O O . PRO A 1 93 ? -7.678 6.640 6.594 1.00 97.12 93 PRO A O 1
ATOM 733 N N . GLY A 1 94 ? -8.309 6.458 8.743 1.00 95.75 94 GLY A N 1
ATOM 734 C CA . GLY A 1 94 ? -7.010 6.832 9.305 1.00 95.75 94 GLY A CA 1
ATOM 735 C C . GLY A 1 94 ? -5.932 5.785 9.020 1.00 95.75 94 GLY A C 1
ATOM 736 O O . GLY A 1 94 ? -4.818 6.138 8.639 1.00 95.75 94 GLY A O 1
ATOM 737 N N . ALA A 1 95 ? -6.282 4.499 9.124 1.00 97.12 95 ALA A N 1
ATOM 738 C CA . ALA A 1 95 ? -5.387 3.398 8.776 1.00 97.12 95 ALA A CA 1
ATOM 739 C C . ALA A 1 95 ? -5.023 3.395 7.280 1.00 97.12 95 ALA A C 1
ATOM 741 O O . ALA A 1 95 ? -3.845 3.296 6.940 1.00 97.12 95 ALA A O 1
ATOM 742 N N . ILE A 1 96 ? -6.013 3.585 6.398 1.00 96.94 96 ILE A N 1
ATOM 743 C CA . ILE A 1 96 ? -5.805 3.689 4.943 1.00 96.94 96 ILE A CA 1
ATOM 744 C C . ILE A 1 96 ? -4.919 4.889 4.601 1.00 96.94 96 ILE A C 1
ATOM 746 O O . ILE A 1 96 ? -4.004 4.762 3.791 1.00 96.94 96 ILE A O 1
ATOM 750 N N . LEU A 1 97 ? -5.159 6.049 5.220 1.00 96.56 97 LEU A N 1
ATOM 751 C CA . LEU A 1 97 ? -4.360 7.251 4.981 1.00 96.56 97 LEU A CA 1
ATOM 752 C C . LEU A 1 97 ? -2.894 7.029 5.372 1.00 96.56 97 LEU A C 1
ATOM 754 O O . LEU A 1 97 ? -1.998 7.342 4.592 1.00 96.56 97 LEU A O 1
ATOM 758 N N . ALA A 1 98 ? -2.645 6.463 6.555 1.00 96.44 98 ALA A N 1
ATOM 759 C CA . ALA A 1 98 ? -1.293 6.204 7.038 1.00 96.44 98 ALA A CA 1
ATOM 760 C C . ALA A 1 98 ? -0.541 5.204 6.145 1.00 96.44 98 ALA A C 1
ATOM 762 O O . ALA A 1 98 ? 0.586 5.478 5.728 1.00 96.44 98 ALA A O 1
ATOM 763 N N . ALA A 1 99 ? -1.175 4.080 5.796 1.00 95.81 99 ALA A N 1
ATOM 764 C CA . ALA A 1 99 ? -0.597 3.106 4.876 1.00 95.81 99 ALA A CA 1
ATOM 765 C C . ALA A 1 99 ? -0.371 3.699 3.479 1.00 95.81 99 ALA A C 1
ATOM 767 O O . ALA A 1 99 ? 0.689 3.491 2.895 1.00 95.81 99 ALA A O 1
ATOM 768 N N . GLY A 1 100 ? -1.310 4.506 2.978 1.00 94.88 100 GLY A N 1
ATOM 769 C CA . GLY A 1 100 ? -1.203 5.180 1.686 1.00 94.88 100 GLY A CA 1
ATOM 770 C C . GLY A 1 100 ? -0.029 6.156 1.619 1.00 94.88 100 GLY A C 1
ATOM 771 O O . GLY A 1 100 ? 0.687 6.168 0.622 1.00 94.88 100 GLY A O 1
ATOM 772 N N . ILE A 1 101 ? 0.238 6.909 2.694 1.00 95.56 101 ILE A N 1
ATOM 773 C CA . ILE A 1 101 ? 1.420 7.783 2.788 1.00 95.56 101 ILE A CA 1
ATOM 774 C C . ILE A 1 101 ? 2.706 6.954 2.728 1.00 95.56 101 ILE A C 1
ATOM 776 O O . ILE A 1 101 ? 3.586 7.249 1.921 1.00 95.56 101 ILE A O 1
ATOM 780 N N . VAL A 1 102 ? 2.815 5.899 3.544 1.00 95.19 102 VAL A N 1
ATOM 781 C CA . VAL A 1 102 ? 4.009 5.035 3.563 1.00 95.19 102 VAL A CA 1
ATOM 782 C C . VAL A 1 102 ? 4.221 4.370 2.202 1.00 95.19 102 VAL A C 1
ATOM 784 O O . VAL A 1 102 ? 5.344 4.339 1.696 1.00 95.19 102 VAL A O 1
ATOM 787 N N . HIS A 1 103 ? 3.145 3.899 1.573 1.00 93.50 103 HIS A N 1
ATOM 788 C CA . HIS A 1 103 ? 3.185 3.298 0.247 1.00 93.50 103 HIS A CA 1
ATOM 789 C C . HIS A 1 103 ? 3.615 4.318 -0.815 1.00 93.50 103 HIS A C 1
ATOM 791 O O . HIS A 1 103 ? 4.510 4.028 -1.605 1.00 93.50 103 HIS A O 1
ATOM 797 N N .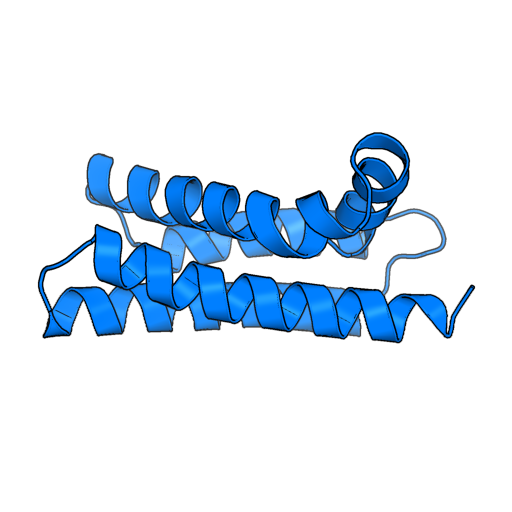 ALA A 1 104 ? 3.065 5.533 -0.804 1.00 91.12 104 ALA A N 1
ATOM 798 C CA . ALA A 1 104 ? 3.477 6.598 -1.715 1.00 91.12 104 ALA A CA 1
ATOM 799 C C . ALA A 1 104 ? 4.961 6.958 -1.548 1.00 91.12 104 ALA A C 1
ATOM 801 O O . ALA A 1 104 ? 5.694 7.017 -2.535 1.00 91.12 104 ALA A O 1
ATOM 802 N N . CYS A 1 105 ? 5.446 7.119 -0.311 1.00 91.25 105 CYS A N 1
ATOM 803 C CA . CYS A 1 105 ? 6.863 7.371 -0.033 1.00 91.25 105 CYS A CA 1
ATOM 804 C C . CYS A 1 105 ? 7.765 6.263 -0.591 1.00 91.25 105 CYS A C 1
ATOM 806 O O . CYS A 1 105 ? 8.787 6.538 -1.222 1.00 91.25 105 CYS A O 1
ATOM 808 N N . TRP A 1 106 ? 7.374 5.008 -0.384 1.00 86.75 106 TRP A N 1
ATOM 809 C CA . TRP A 1 106 ? 8.094 3.852 -0.900 1.00 86.75 106 TRP A CA 1
ATOM 810 C C . TRP A 1 106 ? 8.088 3.812 -2.434 1.00 86.75 106 TRP A C 1
ATOM 812 O O . TRP A 1 106 ? 9.130 3.588 -3.050 1.00 86.75 106 TRP A O 1
ATOM 822 N N . ASN A 1 107 ? 6.954 4.136 -3.060 1.00 86.88 107 ASN A N 1
ATOM 823 C CA . ASN A 1 107 ? 6.834 4.191 -4.512 1.00 86.88 107 ASN A CA 1
ATOM 824 C C . ASN A 1 107 ? 7.729 5.287 -5.116 1.00 86.88 107 ASN A C 1
ATOM 826 O O . ASN A 1 107 ? 8.454 5.035 -6.076 1.00 86.88 107 ASN A O 1
ATOM 830 N N . TRP A 1 108 ? 7.762 6.475 -4.508 1.00 85.75 108 TRP A N 1
ATOM 831 C CA . TRP A 1 108 ? 8.672 7.561 -4.889 1.00 85.75 108 TRP A CA 1
ATOM 832 C C . TRP A 1 108 ? 10.152 7.186 -4.738 1.00 85.75 108 TRP A C 1
ATOM 834 O O . TRP A 1 108 ? 10.967 7.486 -5.616 1.00 85.75 108 TRP A O 1
ATOM 844 N N . LEU A 1 109 ? 10.514 6.487 -3.659 1.00 85.31 109 LEU A N 1
ATOM 845 C CA . LEU A 1 109 ? 11.877 5.992 -3.464 1.00 85.31 109 LEU A CA 1
ATOM 846 C C . LEU A 1 109 ? 12.279 4.998 -4.563 1.00 85.31 109 LEU A C 1
ATOM 848 O O . LEU A 1 109 ? 13.420 4.996 -5.018 1.00 85.31 109 LEU A O 1
ATOM 852 N N . MET A 1 110 ? 11.352 4.151 -5.003 1.00 78.56 110 MET A N 1
ATOM 853 C CA . MET A 1 110 ? 11.622 3.180 -6.063 1.00 78.56 110 MET A CA 1
ATOM 854 C C . MET A 1 110 ? 11.675 3.825 -7.444 1.00 78.56 110 MET A C 1
ATOM 856 O O . MET A 1 110 ? 12.564 3.489 -8.221 1.00 78.56 110 MET A O 1
ATOM 860 N N . LEU A 1 111 ? 10.795 4.787 -7.735 1.00 78.31 111 LEU A N 1
ATOM 861 C CA . LEU A 1 111 ? 10.829 5.550 -8.985 1.00 78.31 111 LEU A CA 1
ATOM 862 C C . LEU A 1 111 ? 12.144 6.329 -9.132 1.00 78.31 111 LEU A C 1
ATOM 864 O O . LEU A 1 111 ? 12.794 6.227 -10.167 1.00 78.31 111 LEU A O 1
ATOM 868 N N . SER A 1 112 ? 12.590 7.012 -8.074 1.00 78.50 112 SER A N 1
ATOM 869 C CA . SER A 1 112 ? 13.862 7.757 -8.088 1.00 78.50 112 SER A CA 1
ATOM 870 C C . SER A 1 112 ? 15.100 6.861 -8.225 1.00 78.50 112 SER A C 1
ATOM 872 O O . SER A 1 112 ? 16.104 7.276 -8.794 1.00 78.50 112 SER A O 1
ATOM 874 N N . ARG A 1 113 ? 15.041 5.611 -7.747 1.00 71.06 113 ARG A N 1
ATOM 875 C CA . ARG A 1 113 ? 16.110 4.615 -7.948 1.00 71.06 113 ARG A CA 1
ATOM 876 C C . ARG A 1 113 ? 16.030 3.906 -9.301 1.00 71.06 113 ARG A C 1
ATOM 878 O O . ARG A 1 113 ? 17.051 3.445 -9.801 1.00 71.06 113 ARG A O 1
ATOM 885 N N . GLY A 1 114 ? 14.840 3.807 -9.891 1.00 60.59 114 GLY A N 1
ATOM 886 C CA . GLY A 1 114 ? 14.607 3.211 -11.207 1.00 60.59 114 GLY A CA 1
ATOM 887 C C . GLY A 1 114 ? 15.143 4.051 -12.371 1.00 60.59 114 GLY A C 1
ATOM 888 O O . GLY A 1 114 ? 15.498 3.482 -13.400 1.00 60.59 114 GLY A O 1
ATOM 889 N N . GLU A 1 115 ? 15.279 5.370 -12.198 1.00 48.12 115 GLU A N 1
ATOM 890 C CA . GLU A 1 115 ? 15.916 6.274 -13.174 1.00 48.12 115 GLU A CA 1
ATOM 891 C C . GLU A 1 115 ? 17.439 6.070 -13.304 1.00 48.12 115 GLU A C 1
ATOM 893 O O . GLU A 1 115 ? 18.036 6.540 -14.264 1.00 48.12 115 GLU A O 1
ATOM 898 N N . GLN A 1 116 ? 18.087 5.335 -12.390 1.00 34.38 116 GLN A N 1
ATOM 899 C CA . GLN A 1 116 ? 19.535 5.069 -12.449 1.00 34.38 116 GLN A CA 1
ATOM 900 C C . GLN A 1 116 ? 19.919 3.781 -13.200 1.00 34.38 116 GLN A C 1
ATOM 902 O O . GLN A 1 116 ? 21.104 3.469 -13.302 1.00 34.38 116 GLN A O 1
ATOM 907 N N . TYR A 1 117 ? 18.944 3.033 -13.728 1.00 37.41 117 TYR A N 1
ATOM 908 C CA . TYR A 1 117 ? 19.175 1.790 -14.484 1.00 37.41 117 TYR A CA 1
ATOM 909 C C . TYR A 1 117 ? 18.543 1.811 -15.890 1.00 37.41 117 TYR A C 1
ATOM 911 O O . TYR A 1 117 ? 18.271 0.750 -16.459 1.00 37.41 117 TYR A O 1
ATOM 919 N N . SER A 1 118 ? 18.266 3.005 -16.428 1.00 33.28 118 SER A N 1
ATOM 920 C CA . SER A 1 118 ? 17.838 3.216 -17.819 1.00 33.28 118 SER A CA 1
ATOM 921 C C . SER A 1 118 ? 19.020 3.309 -18.771 1.00 33.28 118 SER A C 1
ATOM 923 O O . SER A 1 118 ? 19.905 4.144 -18.482 1.00 33.28 118 SER A O 1
#